Protein AF-A0A5E4CJC3-F1 (afdb_monomer_lite)

InterPro domains:
  IPR002075 Nuclear transport factor 2 domain [PF02136] (4-72)
  IPR018222 Nuclear transport factor 2, eukaryote [PS50177] (1-72)
  IPR032710 NTF2-like domain superfamily [SSF54427] (2-75)
  IPR045875 Nuclear transport factor 2 [PTHR12612] (3-74)

Foldseek 3Di:
DFADKDWDWDDKDKDWDDCVVVVNWTKMKIKTWGWMDGPPDDIFIKIKIFIWTWDDDPVDIDIDTPDIDIDTPCNVVD

Sequence (78 aa):
MLPSSEFQVNMLDCQPVHEQATQSQTTVLVVTSGTVKFDGNKQHYFNQNFLLTAQSTPNSTVWKIASDCFRFQDWASS

Structure (mmCIF, N/CA/C/O backbone):
data_AF-A0A5E4C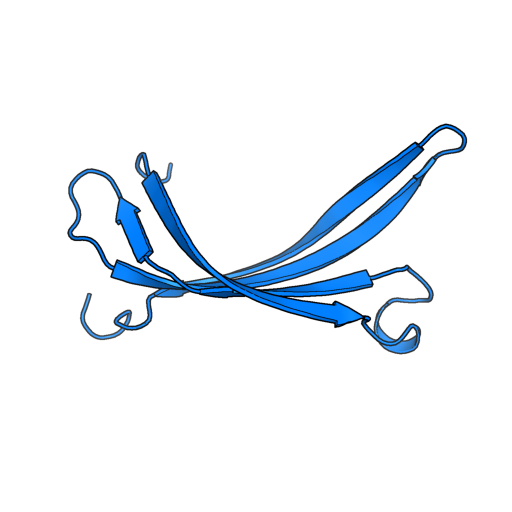JC3-F1
#
_entry.id   AF-A0A5E4CJC3-F1
#
loop_
_atom_site.group_PDB
_atom_site.id
_atom_site.type_symbol
_atom_site.label_atom_id
_atom_site.label_alt_id
_atom_site.label_comp_id
_atom_site.label_asym_id
_atom_site.label_entity_id
_atom_site.label_seq_id
_atom_site.pdbx_PDB_ins_code
_atom_site.Cartn_x
_atom_site.Cartn_y
_atom_site.Cartn_z
_atom_site.occupancy
_atom_site.B_iso_or_equiv
_atom_site.auth_seq_id
_atom_site.auth_comp_id
_atom_site.auth_asym_id
_atom_site.auth_atom_id
_atom_site.pdbx_PDB_model_num
ATOM 1 N N . MET A 1 1 ? 20.239 8.632 5.142 1.00 82.44 1 MET A N 1
ATOM 2 C CA . MET A 1 1 ? 19.339 9.673 4.603 1.00 82.44 1 MET A CA 1
ATOM 3 C C . MET A 1 1 ? 18.852 9.180 3.254 1.00 82.44 1 MET A C 1
ATOM 5 O O . MET A 1 1 ? 19.692 8.745 2.476 1.00 82.44 1 MET A O 1
ATOM 9 N N . LEU A 1 2 ? 17.540 9.159 3.014 1.00 92.44 2 LEU A N 1
ATOM 10 C CA . LEU A 1 2 ? 17.003 8.862 1.681 1.00 92.44 2 LEU A CA 1
ATOM 11 C C . LEU A 1 2 ? 17.096 10.126 0.806 1.00 92.44 2 LEU A C 1
ATOM 13 O O . LEU A 1 2 ? 17.030 11.225 1.363 1.00 92.44 2 LEU A O 1
ATOM 17 N N . PRO A 1 3 ? 17.266 10.001 -0.522 1.00 95.62 3 PRO A N 1
ATOM 18 C CA . PRO A 1 3 ? 17.236 11.151 -1.421 1.00 95.62 3 PRO A CA 1
ATOM 19 C C . PRO A 1 3 ? 15.879 11.860 -1.384 1.00 95.62 3 PRO A C 1
ATOM 21 O O . PRO A 1 3 ? 14.856 11.249 -1.057 1.00 95.62 3 PRO A O 1
ATOM 24 N N . SER A 1 4 ? 15.859 13.131 -1.791 1.00 97.56 4 SER A N 1
ATOM 25 C CA . SER A 1 4 ? 14.607 13.818 -2.121 1.00 97.56 4 SER A CA 1
ATOM 26 C C . SER A 1 4 ? 13.814 12.980 -3.120 1.00 97.56 4 SER A C 1
ATOM 28 O O . SER A 1 4 ? 14.393 12.367 -4.021 1.00 97.56 4 SER A O 1
ATOM 30 N N . SER A 1 5 ? 12.498 12.918 -2.942 1.00 97.50 5 SER A N 1
ATOM 31 C CA . SER A 1 5 ? 11.638 12.044 -3.735 1.00 97.50 5 SER A CA 1
ATOM 32 C C . SER A 1 5 ? 10.363 12.744 -4.171 1.00 97.50 5 SER A C 1
ATOM 34 O O . SER A 1 5 ? 9.793 13.548 -3.437 1.00 97.50 5 SER A O 1
ATOM 36 N N . GLU A 1 6 ? 9.922 12.403 -5.374 1.00 98.31 6 GLU A N 1
ATOM 37 C CA . GLU A 1 6 ? 8.626 12.780 -5.921 1.00 98.31 6 GLU A CA 1
ATOM 38 C C . GLU A 1 6 ? 7.839 11.498 -6.197 1.00 98.31 6 GLU A C 1
ATOM 40 O O . GLU A 1 6 ? 8.281 10.639 -6.966 1.00 98.31 6 GLU A O 1
ATOM 45 N N . PHE A 1 7 ? 6.697 11.349 -5.528 1.00 98.12 7 PHE A N 1
ATOM 46 C CA . PHE A 1 7 ? 5.816 10.195 -5.663 1.00 98.12 7 PHE A CA 1
ATOM 47 C C . PHE A 1 7 ? 4.571 10.577 -6.456 1.00 98.12 7 PHE A C 1
ATOM 49 O O . PHE A 1 7 ? 3.929 11.587 -6.175 1.00 98.12 7 PHE A O 1
ATOM 56 N N . GLN A 1 8 ? 4.184 9.715 -7.390 1.00 98.38 8 GLN A N 1
ATOM 57 C CA . GLN A 1 8 ? 2.869 9.737 -8.015 1.00 98.38 8 GLN A CA 1
ATOM 58 C C . GLN A 1 8 ? 2.152 8.443 -7.653 1.00 98.38 8 GLN A C 1
ATOM 60 O O . GLN A 1 8 ? 2.555 7.359 -8.073 1.00 98.38 8 GLN A O 1
ATOM 65 N N . VAL A 1 9 ? 1.099 8.562 -6.848 1.00 98.12 9 VAL A N 1
ATOM 66 C CA . VAL A 1 9 ? 0.239 7.438 -6.474 1.00 98.12 9 VAL A CA 1
ATOM 67 C C . VAL A 1 9 ? -0.824 7.263 -7.550 1.00 98.12 9 VAL A C 1
ATOM 69 O O . VAL A 1 9 ? -1.597 8.181 -7.813 1.00 98.12 9 VAL A O 1
ATOM 72 N N 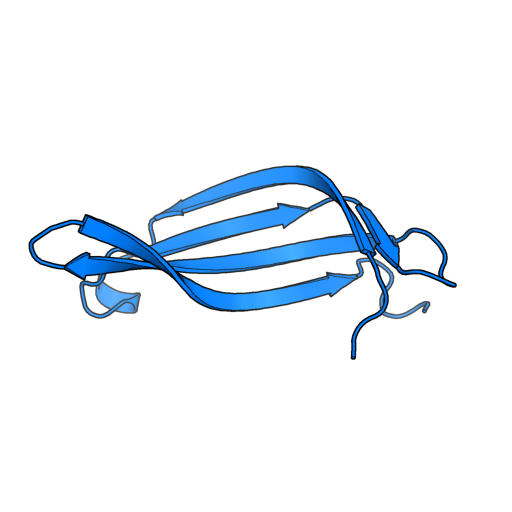. ASN A 1 10 ? -0.860 6.089 -8.176 1.00 97.12 10 ASN A N 1
ATOM 73 C CA . ASN A 1 10 ? -1.804 5.783 -9.249 1.00 97.12 10 ASN A CA 1
ATOM 74 C C . ASN A 1 10 ? -2.988 4.958 -8.746 1.00 97.12 10 ASN A C 1
ATOM 76 O O . ASN A 1 10 ? -4.108 5.161 -9.204 1.00 97.12 10 ASN A O 1
ATOM 80 N N . MET A 1 11 ? -2.735 4.037 -7.814 1.00 97.44 11 MET A N 1
ATOM 81 C CA . MET A 1 11 ? -3.745 3.146 -7.256 1.00 97.44 11 MET A CA 1
ATOM 82 C C . MET A 1 11 ? -3.686 3.152 -5.732 1.00 97.44 11 MET A C 1
ATOM 84 O O . MET A 1 11 ? -2.612 3.249 -5.123 1.00 97.44 11 MET A O 1
ATOM 88 N N . LEU A 1 12 ? -4.860 3.008 -5.128 1.00 98.25 12 LEU A N 1
ATOM 89 C CA . LEU A 1 12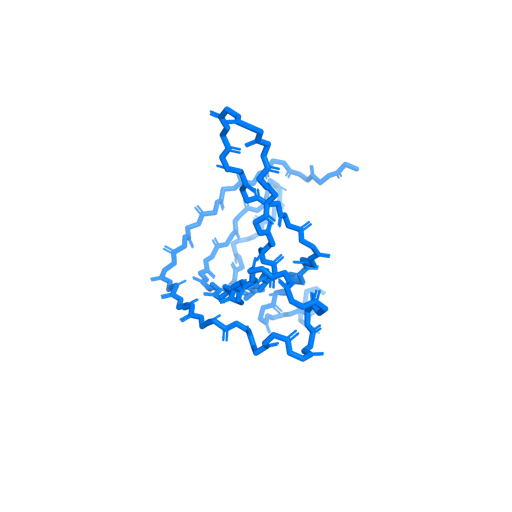 ? -5.048 2.870 -3.694 1.00 98.25 12 LEU A CA 1
ATOM 90 C C . LEU A 1 12 ? -6.252 1.965 -3.443 1.00 98.25 12 LEU A C 1
ATOM 92 O O . LEU A 1 12 ? -7.302 2.154 -4.052 1.00 98.25 12 LEU A O 1
ATOM 96 N N . ASP A 1 13 ? -6.086 1.010 -2.538 1.00 98.62 13 ASP A N 1
ATOM 97 C CA . ASP A 1 13 ? -7.163 0.173 -2.013 1.00 98.62 13 ASP A CA 1
ATOM 98 C C . ASP A 1 13 ? -6.972 -0.021 -0.501 1.00 98.62 13 ASP A C 1
ATOM 100 O O . ASP A 1 13 ? -5.860 0.130 0.026 1.00 98.62 13 ASP A O 1
ATOM 104 N N . CYS A 1 14 ? -8.054 -0.313 0.220 1.00 98.31 14 CYS A N 1
ATOM 105 C CA . CYS A 1 14 ? -8.002 -0.513 1.661 1.00 98.31 14 CYS A CA 1
ATOM 106 C C . CYS A 1 14 ? -9.019 -1.533 2.174 1.00 98.31 14 CYS A C 1
ATOM 108 O O . CYS A 1 14 ? -10.119 -1.690 1.648 1.00 98.31 14 CYS A O 1
ATOM 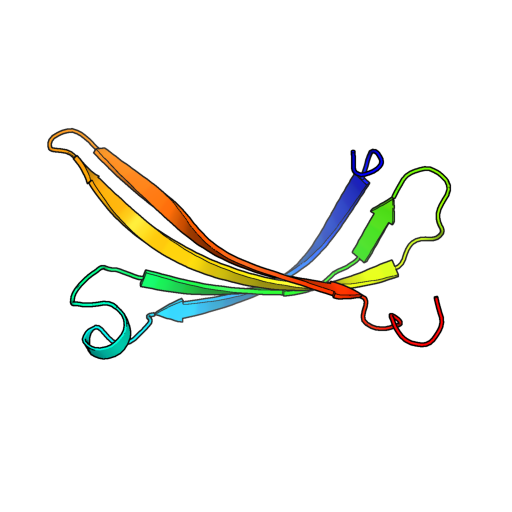110 N N . GLN A 1 15 ? -8.636 -2.231 3.243 1.00 98.56 15 GLN A N 1
ATOM 111 C CA . GLN A 1 15 ? -9.446 -3.274 3.864 1.00 98.56 15 GLN A CA 1
ATOM 112 C C . GLN A 1 15 ? -9.362 -3.177 5.393 1.00 98.56 15 GLN A C 1
ATOM 114 O O . GLN A 1 15 ? -8.270 -2.965 5.933 1.00 98.56 15 GLN A O 1
ATOM 119 N N . PRO A 1 16 ? -10.480 -3.338 6.122 1.00 98.12 16 PRO A N 1
ATOM 120 C CA . PRO A 1 16 ? -10.437 -3.436 7.574 1.00 98.12 16 PRO A CA 1
ATOM 121 C C . PRO A 1 16 ? -9.725 -4.727 7.989 1.00 98.12 16 PRO A C 1
ATOM 123 O O . PRO A 1 16 ? -9.936 -5.788 7.399 1.00 98.12 16 PRO A O 1
ATOM 126 N N . VAL A 1 17 ? -8.893 -4.645 9.023 1.00 98.00 17 VAL A N 1
ATOM 127 C CA . VAL A 1 17 ? -8.229 -5.822 9.589 1.00 98.00 17 VAL A CA 1
ATOM 128 C C . VAL A 1 17 ? -9.102 -6.405 10.692 1.00 98.00 17 VAL A C 1
ATOM 130 O O . VAL A 1 17 ? -9.646 -5.680 11.521 1.00 98.00 17 VAL A O 1
ATOM 133 N N . HIS A 1 18 ? -9.236 -7.728 10.698 1.00 95.75 18 HIS A N 1
ATOM 134 C CA . HIS A 1 18 ? -10.042 -8.433 11.687 1.00 95.75 18 HIS A CA 1
ATOM 135 C C . HIS A 1 18 ? -9.488 -8.240 13.110 1.00 95.75 18 HIS A C 1
ATOM 137 O O . HIS A 1 18 ? -8.294 -8.427 13.342 1.00 95.75 18 HIS A O 1
ATOM 143 N N . GLU A 1 19 ? -10.363 -7.951 14.077 1.00 92.38 19 GLU A N 1
ATOM 144 C CA . GLU A 1 19 ? -9.994 -7.548 15.448 1.00 92.38 19 GLU A CA 1
ATOM 145 C C . GLU A 1 19 ? -9.125 -8.567 16.203 1.00 92.38 19 GLU A C 1
ATOM 147 O O . GLU A 1 19 ? -8.310 -8.203 17.052 1.00 92.38 19 GLU A O 1
ATOM 152 N N . GLN A 1 20 ? -9.260 -9.857 15.876 1.00 92.56 20 GLN A N 1
ATOM 153 C CA . GLN A 1 20 ? -8.424 -10.920 16.449 1.00 92.56 20 GLN A CA 1
ATOM 154 C C . GLN A 1 20 ? -6.938 -10.774 16.085 1.00 92.56 20 GLN A C 1
ATOM 156 O O . GLN A 1 20 ? -6.081 -11.186 16.860 1.00 92.56 20 GLN A O 1
ATOM 161 N N . ALA A 1 21 ? -6.621 -10.180 14.930 1.00 92.94 21 ALA A N 1
ATOM 162 C CA . ALA A 1 21 ? -5.244 -9.931 14.508 1.00 92.94 21 ALA A CA 1
ATOM 163 C C . ALA A 1 21 ? -4.662 -8.645 15.122 1.00 92.94 21 ALA A C 1
ATOM 165 O O . ALA A 1 21 ? -3.453 -8.431 15.063 1.00 92.94 21 ALA A O 1
ATOM 166 N N . THR A 1 22 ? -5.505 -7.788 15.708 1.00 93.56 22 THR A N 1
ATOM 167 C CA . THR A 1 22 ? -5.138 -6.427 16.138 1.00 93.56 22 THR A CA 1
ATOM 168 C C . THR A 1 22 ? -5.382 -6.185 17.623 1.00 93.56 22 THR A C 1
ATOM 170 O O . THR A 1 22 ? -5.289 -5.050 18.076 1.00 93.56 22 THR A O 1
ATOM 173 N N . GLN A 1 23 ? -5.690 -7.233 18.398 1.00 92.50 23 GLN A N 1
ATOM 174 C CA . GLN A 1 23 ? -5.986 -7.128 19.833 1.00 92.50 23 GLN A CA 1
ATOM 175 C C . GLN A 1 23 ? -7.103 -6.103 20.111 1.00 92.50 23 GLN A C 1
ATOM 177 O O . GLN A 1 23 ? -6.987 -5.263 21.003 1.00 92.50 23 GLN A O 1
ATOM 182 N N . SER A 1 24 ? -8.166 -6.150 19.298 1.00 92.94 24 SER A N 1
ATOM 183 C CA . SER A 1 24 ? -9.313 -5.227 19.349 1.00 92.94 24 SER A CA 1
ATOM 184 C C . SER A 1 24 ? -8.983 -3.756 19.064 1.00 92.94 24 SER A C 1
ATOM 186 O O . SER A 1 24 ? -9.792 -2.873 19.346 1.00 92.94 24 SER A O 1
ATOM 188 N N . GLN A 1 25 ? -7.822 -3.466 18.474 1.00 95.31 25 GLN A N 1
ATOM 189 C CA . GLN A 1 25 ? -7.529 -2.135 17.950 1.00 95.31 25 GLN A CA 1
ATOM 190 C C . GLN A 1 25 ? -8.119 -1.970 16.546 1.00 95.31 25 GLN A C 1
ATOM 192 O O . GLN A 1 25 ? -7.989 -2.854 15.696 1.00 95.31 25 GLN A O 1
ATOM 197 N N . THR A 1 26 ? -8.739 -0.818 16.278 1.00 97.31 26 THR A N 1
ATOM 198 C CA . THR A 1 26 ? -9.234 -0.485 14.938 1.00 97.31 26 THR A CA 1
ATOM 199 C C . THR A 1 26 ? -8.051 -0.290 13.994 1.00 97.31 26 THR A C 1
ATOM 201 O O . THR A 1 26 ? -7.302 0.683 14.121 1.00 97.31 26 THR A O 1
ATOM 204 N N . THR A 1 27 ? -7.901 -1.198 13.032 1.00 98.12 27 THR A N 1
ATOM 205 C CA . THR A 1 27 ? -6.777 -1.205 12.091 1.00 98.12 27 THR A CA 1
ATOM 206 C C . THR A 1 27 ? -7.264 -1.377 10.656 1.00 98.12 27 THR A C 1
ATOM 208 O O . THR A 1 27 ? -8.201 -2.128 10.383 1.00 98.12 27 THR A O 1
ATOM 211 N N . VAL A 1 28 ? -6.604 -0.689 9.729 1.00 98.44 28 VAL A N 1
ATOM 212 C CA . VAL A 1 28 ? -6.865 -0.751 8.288 1.00 98.44 28 VAL A CA 1
ATOM 213 C C . VAL A 1 28 ? -5.571 -1.108 7.569 1.00 98.44 28 VAL A C 1
ATOM 215 O O . VAL A 1 28 ? -4.532 -0.487 7.802 1.00 98.44 28 VAL A O 1
ATOM 218 N N . LEU A 1 29 ? -5.638 -2.102 6.686 1.00 98.62 29 LEU A N 1
ATOM 219 C CA . LEU A 1 29 ? -4.603 -2.367 5.697 1.00 98.62 29 LEU A CA 1
ATOM 220 C C . LEU A 1 29 ? -4.821 -1.422 4.518 1.00 98.62 29 LEU A C 1
ATOM 222 O O . LEU A 1 29 ? -5.907 -1.383 3.944 1.00 98.62 29 LEU A O 1
ATOM 226 N N . VAL A 1 30 ? -3.783 -0.683 4.149 1.00 98.75 30 VAL A N 1
ATOM 227 C CA . VAL A 1 30 ? -3.759 0.185 2.972 1.00 98.75 30 VAL A CA 1
ATOM 228 C C . VAL A 1 30 ? -2.717 -0.358 2.013 1.00 98.75 30 VAL A C 1
ATOM 230 O O . VAL A 1 30 ? -1.580 -0.596 2.414 1.00 98.75 30 VAL A O 1
ATOM 233 N N . VAL A 1 31 ? -3.089 -0.532 0.750 1.00 98.62 31 VAL A N 1
ATOM 234 C CA . VAL A 1 31 ? -2.168 -0.910 -0.322 1.00 98.62 31 VAL A CA 1
ATOM 235 C C . VAL A 1 31 ? -2.178 0.170 -1.389 1.00 98.62 31 VAL A C 1
ATOM 237 O O . VAL A 1 31 ? -3.225 0.688 -1.772 1.00 98.62 31 VAL A O 1
ATOM 240 N N . THR A 1 32 ? -0.995 0.541 -1.856 1.00 98.50 32 THR A N 1
AT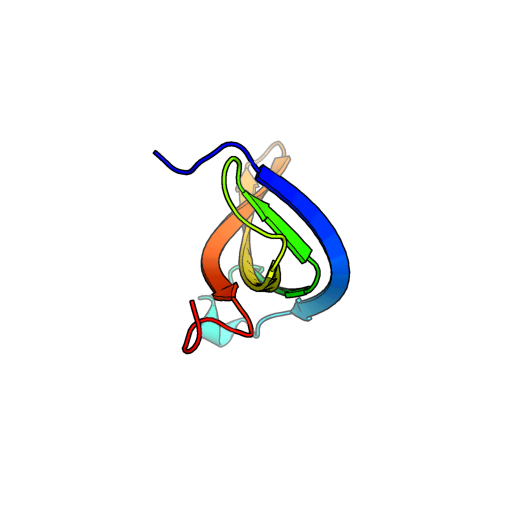OM 241 C CA . THR A 1 32 ? -0.828 1.580 -2.862 1.00 98.50 32 THR A CA 1
ATOM 242 C C . THR A 1 32 ? 0.248 1.196 -3.862 1.00 98.50 32 THR A C 1
ATOM 244 O O . THR A 1 32 ? 1.205 0.483 -3.545 1.00 98.50 32 THR A O 1
ATOM 247 N N . SER A 1 33 ? 0.084 1.664 -5.092 1.00 98.56 33 SER A N 1
ATOM 248 C CA . SER A 1 33 ? 1.083 1.517 -6.136 1.00 98.56 33 SER A CA 1
ATOM 249 C C . SER A 1 33 ? 1.132 2.756 -7.014 1.00 98.56 33 SER A C 1
ATOM 251 O O . SER A 1 33 ? 0.182 3.543 -7.107 1.00 98.56 33 SER A O 1
ATOM 253 N N . GLY A 1 34 ? 2.273 2.941 -7.658 1.00 98.38 34 GLY A N 1
ATOM 254 C CA . GLY A 1 34 ? 2.486 4.061 -8.552 1.00 98.38 34 GLY A CA 1
ATOM 255 C C . GLY A 1 34 ? 3.936 4.168 -8.961 1.00 98.38 34 GLY A C 1
ATOM 256 O O . GLY A 1 34 ? 4.627 3.155 -9.094 1.00 98.38 34 GLY A O 1
ATOM 257 N N . THR A 1 35 ? 4.404 5.397 -9.141 1.00 98.31 35 THR A N 1
ATOM 258 C CA . THR A 1 35 ? 5.797 5.671 -9.486 1.00 98.31 35 THR A CA 1
ATOM 259 C C . THR A 1 35 ? 6.466 6.600 -8.489 1.00 98.31 35 THR A C 1
ATOM 261 O O . THR A 1 35 ? 5.821 7.413 -7.830 1.00 98.31 35 THR A O 1
ATOM 264 N N . VAL A 1 36 ? 7.781 6.465 -8.376 1.00 98.12 36 VAL A N 1
ATOM 265 C CA . VAL A 1 36 ? 8.625 7.316 -7.546 1.00 98.12 36 VAL A CA 1
ATOM 266 C C . VAL A 1 36 ? 9.889 7.685 -8.305 1.00 98.12 36 VAL A C 1
ATOM 268 O O . VAL A 1 36 ? 10.497 6.848 -8.978 1.00 98.12 36 VAL A O 1
ATOM 271 N N . LYS A 1 37 ? 10.297 8.945 -8.185 1.00 97.88 37 LYS A N 1
ATOM 272 C CA . LYS A 1 37 ? 11.581 9.445 -8.666 1.00 97.88 37 LYS A CA 1
ATOM 273 C C . LYS A 1 37 ? 12.390 9.944 -7.477 1.00 97.88 37 LYS A C 1
ATOM 275 O O . LYS A 1 37 ? 12.028 10.939 -6.856 1.00 97.88 37 LYS A O 1
ATOM 280 N N . PHE A 1 38 ? 13.476 9.243 -7.171 1.00 96.75 38 PHE A N 1
ATOM 281 C CA . PHE A 1 38 ? 14.479 9.704 -6.214 1.00 96.75 38 PHE A CA 1
ATOM 282 C C . PHE A 1 38 ? 15.508 10.572 -6.933 1.00 96.75 38 PHE A C 1
ATOM 284 O O . PHE A 1 38 ? 15.866 10.286 -8.077 1.00 96.75 38 PHE A O 1
ATOM 291 N N . ASP A 1 39 ? 16.000 11.613 -6.268 1.00 96.31 39 ASP A N 1
ATOM 292 C CA . ASP A 1 39 ? 17.033 12.479 -6.831 1.00 96.31 39 ASP A CA 1
ATOM 293 C C . ASP A 1 39 ? 18.270 11.667 -7.262 1.00 96.31 39 ASP A C 1
ATOM 295 O O . ASP A 1 39 ? 18.667 10.703 -6.599 1.00 96.31 39 ASP A O 1
ATOM 299 N N . GLY A 1 40 ? 18.824 12.004 -8.428 1.00 92.75 40 GLY A N 1
ATOM 300 C CA . GLY A 1 40 ? 19.916 11.265 -9.072 1.00 92.75 40 GLY A CA 1
ATOM 301 C C . GLY A 1 40 ? 19.564 9.887 -9.663 1.00 92.75 40 GLY A C 1
ATOM 302 O O . GLY A 1 40 ? 20.438 9.266 -10.263 1.00 92.75 40 GLY A O 1
ATOM 303 N N . ASN A 1 41 ? 18.320 9.407 -9.545 1.00 90.88 41 ASN A N 1
ATOM 304 C CA . ASN A 1 41 ? 17.890 8.100 -10.055 1.00 90.88 41 ASN A CA 1
ATOM 305 C C . ASN A 1 41 ? 16.835 8.225 -11.164 1.00 90.88 41 ASN A C 1
ATOM 307 O O . ASN A 1 41 ? 16.152 9.244 -11.310 1.00 90.88 41 ASN A O 1
ATOM 311 N N . LYS A 1 42 ? 16.681 7.156 -11.954 1.00 93.88 42 LYS A N 1
ATOM 312 C CA . LYS A 1 42 ? 15.549 7.030 -12.882 1.00 93.88 42 LYS A CA 1
ATOM 313 C C . LYS A 1 42 ? 14.241 6.869 -12.097 1.00 93.88 42 LYS A C 1
ATOM 315 O O . LYS A 1 42 ? 14.240 6.533 -10.916 1.00 93.88 42 LYS A O 1
ATOM 320 N N . GLN A 1 43 ? 13.117 7.122 -12.755 1.00 96.62 43 GLN A N 1
ATOM 321 C CA . GLN A 1 43 ? 11.801 6.855 -12.178 1.00 96.62 43 GLN A CA 1
ATOM 322 C C . GLN A 1 43 ? 11.548 5.343 -12.133 1.00 96.62 43 GLN A C 1
ATOM 324 O O . GLN A 1 43 ? 11.843 4.639 -13.099 1.00 96.62 43 GLN A O 1
ATOM 329 N N . HIS A 1 44 ? 10.983 4.863 -11.027 1.00 96.94 44 HIS A N 1
ATOM 330 C CA . HIS A 1 44 ? 10.663 3.454 -10.800 1.00 96.94 44 HIS A CA 1
ATOM 331 C C . HIS A 1 44 ? 9.194 3.271 -10.437 1.00 96.94 44 HIS A C 1
ATOM 333 O O . HIS A 1 44 ? 8.585 4.147 -9.821 1.00 96.94 44 HIS A O 1
ATOM 339 N N . TYR A 1 45 ? 8.642 2.103 -10.762 1.00 97.81 45 TYR A N 1
ATOM 340 C CA . TYR A 1 45 ? 7.357 1.674 -10.221 1.00 97.81 45 TYR A CA 1
ATOM 341 C C . TYR A 1 45 ? 7.544 1.084 -8.825 1.00 97.81 45 TYR A C 1
ATOM 343 O O . TYR A 1 45 ? 8.498 0.344 -8.573 1.00 97.81 45 TYR A O 1
ATOM 351 N N . PHE A 1 46 ? 6.608 1.364 -7.923 1.00 98.25 46 PHE A N 1
ATOM 352 C CA . PHE A 1 46 ? 6.627 0.828 -6.566 1.00 98.25 46 PHE A CA 1
ATOM 353 C C . PHE A 1 46 ? 5.288 0.205 -6.179 1.00 98.25 46 PHE A C 1
ATOM 355 O O . PHE A 1 46 ? 4.239 0.526 -6.739 1.00 98.25 46 PHE A O 1
ATOM 362 N N . ASN A 1 47 ? 5.350 -0.682 -5.192 1.00 98.44 47 ASN A N 1
ATOM 363 C CA . ASN A 1 47 ? 4.215 -1.073 -4.372 1.00 98.44 47 ASN A CA 1
ATOM 364 C C . ASN A 1 47 ? 4.568 -0.789 -2.913 1.00 98.44 47 ASN A C 1
ATOM 366 O O . ASN A 1 47 ? 5.697 -1.043 -2.482 1.00 98.44 47 ASN A O 1
ATOM 370 N N . GLN A 1 48 ? 3.605 -0.285 -2.155 1.00 98.69 48 GLN A N 1
ATOM 371 C CA . GLN A 1 48 ? 3.754 -0.070 -0.725 1.00 98.69 48 GLN A CA 1
ATOM 372 C C . GLN A 1 48 ? 2.475 -0.472 -0.005 1.00 98.69 48 GLN A C 1
ATOM 374 O O . GLN A 1 48 ? 1.373 -0.308 -0.528 1.00 98.69 48 GLN A O 1
ATOM 379 N N . ASN A 1 49 ? 2.622 -1.025 1.190 1.00 98.44 49 ASN A N 1
ATOM 380 C CA . ASN A 1 49 ? 1.495 -1.298 2.063 1.00 98.44 49 ASN A CA 1
ATOM 381 C C . ASN A 1 49 ? 1.757 -0.779 3.472 1.00 98.44 49 ASN A C 1
ATOM 383 O O . ASN A 1 49 ? 2.896 -0.756 3.939 1.00 98.44 49 ASN A O 1
ATOM 387 N N . PHE A 1 50 ? 0.673 -0.375 4.125 1.00 98.69 50 PHE A N 1
ATOM 388 C CA . PHE A 1 50 ? 0.675 0.139 5.481 1.00 98.69 50 PHE A CA 1
ATOM 389 C C . PHE A 1 50 ? -0.386 -0.573 6.305 1.00 98.69 50 PHE A C 1
ATOM 391 O O . PHE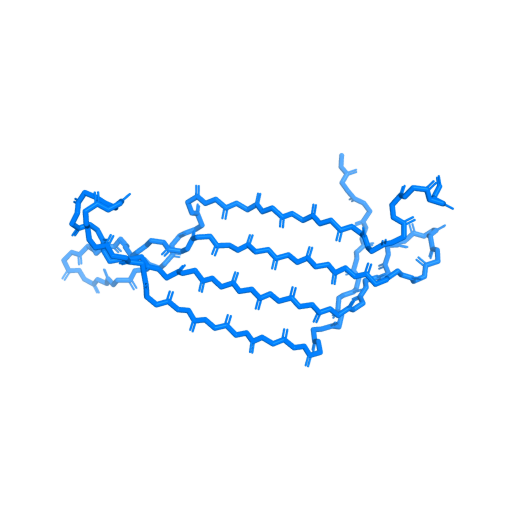 A 1 50 ? -1.513 -0.761 5.846 1.00 98.69 50 PHE A O 1
ATOM 398 N N . LEU A 1 51 ? -0.060 -0.886 7.554 1.00 98.25 51 LEU A N 1
ATOM 399 C CA . LEU A 1 51 ? -1.074 -1.118 8.579 1.00 98.25 51 LEU A CA 1
ATOM 400 C C . LEU A 1 51 ? -1.241 0.167 9.374 1.00 98.25 51 LEU A C 1
ATOM 402 O O . LEU A 1 51 ? -0.309 0.601 10.048 1.00 98.25 51 LEU A O 1
ATOM 406 N N . LEU A 1 52 ? -2.419 0.775 9.291 1.00 98.44 52 LEU A N 1
ATOM 407 C CA . LEU A 1 52 ? -2.772 1.959 10.064 1.00 98.44 52 LEU A CA 1
ATOM 408 C C . LEU A 1 52 ? -3.612 1.538 11.261 1.00 98.44 52 LEU A C 1
ATOM 410 O O . LEU A 1 52 ? -4.650 0.914 11.074 1.00 98.44 52 LEU A O 1
ATOM 414 N N . THR A 1 53 ? -3.210 1.918 12.470 1.00 97.94 53 THR A N 1
ATOM 415 C CA . THR A 1 53 ? -3.978 1.671 13.697 1.00 97.94 53 THR A CA 1
ATOM 416 C C . THR A 1 53 ? -4.462 2.991 14.283 1.00 97.94 53 THR A C 1
ATOM 418 O O . THR A 1 53 ? -3.687 3.944 14.427 1.00 97.94 53 THR A O 1
ATOM 421 N N . ALA A 1 54 ? -5.749 3.053 14.618 1.00 97.69 54 ALA A N 1
ATOM 422 C CA . ALA A 1 54 ? -6.346 4.206 15.270 1.00 97.69 54 ALA A CA 1
ATOM 423 C C . ALA A 1 54 ? -5.875 4.299 16.727 1.00 97.69 54 ALA A C 1
ATOM 425 O O . ALA A 1 54 ? -5.901 3.327 17.481 1.00 97.69 54 ALA A O 1
ATOM 426 N N . GLN A 1 55 ? -5.462 5.493 17.133 1.00 95.19 55 GLN A N 1
ATOM 427 C CA . GLN A 1 55 ? -5.146 5.835 18.511 1.00 95.19 55 GLN A CA 1
ATOM 428 C C . GLN A 1 55 ? -6.088 6.947 18.956 1.00 95.19 55 GLN A C 1
ATOM 430 O O . GLN A 1 55 ? -5.992 8.086 18.490 1.00 95.19 55 GLN A O 1
ATOM 435 N N . SER A 1 56 ? -7.008 6.603 19.851 1.00 93.88 56 SER A N 1
ATOM 436 C CA . SER A 1 56 ? -7.982 7.539 20.401 1.00 93.88 56 SER A CA 1
ATOM 437 C C . SER A 1 56 ? -7.486 8.113 21.724 1.00 93.88 56 SER A C 1
ATOM 439 O O . SER A 1 56 ? -7.122 7.392 22.650 1.00 93.88 56 SER A O 1
ATOM 441 N N . THR A 1 57 ? -7.488 9.436 21.805 1.00 91.38 57 THR A N 1
ATOM 442 C CA . THR A 1 57 ? -7.405 10.206 23.046 1.00 91.38 57 THR A CA 1
ATOM 443 C C . THR A 1 57 ? -8.802 10.749 23.372 1.00 91.38 57 THR A C 1
ATOM 445 O O . THR A 1 57 ? -9.658 10.766 22.484 1.00 91.38 57 THR A O 1
ATOM 448 N N . PRO A 1 58 ? -9.061 11.247 24.595 1.00 93.81 58 PRO A N 1
ATOM 449 C CA . PRO A 1 58 ? -10.361 11.833 24.938 1.00 93.81 58 PRO A CA 1
ATOM 450 C C . PRO A 1 58 ? -10.828 12.952 23.991 1.00 93.81 58 PRO A C 1
ATOM 452 O O . PRO A 1 58 ? -12.026 13.189 23.877 1.00 93.81 58 PRO A O 1
ATOM 455 N N . ASN A 1 59 ? -9.897 13.619 23.296 1.00 94.19 59 ASN A N 1
ATOM 456 C CA . ASN A 1 59 ? -10.181 14.804 22.484 1.00 94.19 59 ASN A CA 1
ATOM 457 C C . ASN A 1 59 ? -10.009 14.581 20.973 1.00 94.19 59 ASN A C 1
ATOM 459 O O . ASN A 1 59 ? -10.368 15.456 20.188 1.00 94.19 59 ASN A O 1
ATOM 463 N N . SER A 1 60 ? -9.420 13.463 20.538 1.00 95.12 60 SER A N 1
ATOM 464 C CA . SER A 1 60 ? -9.160 13.208 19.117 1.00 95.12 60 SER A CA 1
ATOM 465 C C . SER A 1 60 ? -8.857 11.742 18.833 1.00 95.12 60 SER A C 1
ATOM 467 O O . SER A 1 60 ? -8.354 11.019 19.690 1.00 95.12 60 SER A O 1
ATOM 469 N N . THR A 1 61 ? -9.103 11.316 17.597 1.00 95.19 61 THR A N 1
ATOM 470 C CA . THR A 1 61 ? -8.588 10.048 17.072 1.00 95.19 61 THR A CA 1
ATOM 471 C C . THR A 1 61 ? -7.598 10.349 15.962 1.00 95.19 61 THR A C 1
ATOM 473 O O . THR A 1 61 ? -7.907 11.104 15.042 1.00 95.19 61 THR A O 1
ATOM 476 N N . VAL A 1 62 ? -6.406 9.766 16.054 1.00 97.38 62 VAL A N 1
ATOM 477 C CA . VAL A 1 62 ? -5.355 9.883 15.038 1.00 97.38 62 VAL A CA 1
ATOM 478 C C . VAL A 1 62 ? -4.955 8.499 14.547 1.00 97.38 62 VAL A C 1
ATOM 480 O O . VAL A 1 62 ? -4.936 7.545 15.320 1.00 97.38 62 VAL A O 1
ATOM 483 N N . TRP A 1 63 ? -4.618 8.380 13.268 1.00 97.75 63 TRP A N 1
ATOM 484 C CA . TRP A 1 63 ? -4.113 7.135 12.692 1.00 97.75 63 TRP A CA 1
ATOM 485 C C . TRP A 1 63 ? -2.590 7.143 12.699 1.00 97.75 63 TRP A C 1
ATOM 487 O O . TRP A 1 63 ? -1.972 8.135 12.309 1.00 97.75 63 TRP A O 1
ATOM 497 N N . LYS A 1 64 ? -1.979 6.042 13.138 1.00 97.50 64 LYS A N 1
ATOM 498 C CA . LYS A 1 64 ? -0.526 5.852 13.082 1.00 97.50 64 LYS A CA 1
ATOM 499 C C . LYS A 1 64 ? -0.178 4.602 12.294 1.00 97.50 64 LYS A C 1
ATOM 501 O O . LYS A 1 64 ? -0.917 3.623 12.319 1.00 97.50 64 LYS A O 1
ATOM 506 N N . ILE A 1 65 ? 0.970 4.642 11.629 1.00 98.12 65 ILE A N 1
ATOM 507 C CA . ILE A 1 65 ? 1.524 3.500 10.906 1.00 98.12 65 ILE A CA 1
ATOM 508 C C . ILE A 1 65 ? 2.085 2.510 11.933 1.00 98.12 65 ILE A C 1
ATOM 510 O O . ILE A 1 65 ? 3.042 2.817 12.640 1.00 98.12 65 ILE A O 1
ATOM 514 N N . ALA A 1 66 ? 1.462 1.339 12.031 1.00 97.25 66 ALA A N 1
ATOM 515 C CA . ALA A 1 66 ? 1.928 0.205 12.824 1.00 97.25 66 ALA A CA 1
ATOM 516 C C . ALA A 1 66 ? 2.916 -0.678 12.040 1.00 97.25 66 ALA A C 1
ATOM 518 O O . ALA A 1 66 ? 3.783 -1.307 12.640 1.00 97.25 66 ALA A O 1
ATOM 519 N N . SER A 1 67 ? 2.800 -0.714 10.708 1.00 98.06 67 SER A N 1
ATOM 520 C CA . SER A 1 67 ? 3.722 -1.409 9.801 1.00 98.06 67 SER A CA 1
ATOM 521 C C . SER A 1 67 ? 3.800 -0.677 8.463 1.00 98.06 67 SER A C 1
ATOM 523 O O . SER A 1 67 ? 2.774 -0.195 7.983 1.00 98.06 67 SER A O 1
ATOM 525 N N . ASP A 1 68 ? 4.995 -0.621 7.875 1.00 98.38 68 ASP A N 1
ATOM 526 C CA . ASP A 1 68 ? 5.285 -0.040 6.559 1.00 98.38 68 ASP A CA 1
ATOM 527 C C . ASP A 1 68 ? 6.178 -1.002 5.767 1.00 98.38 68 ASP A C 1
ATOM 529 O O . ASP A 1 68 ? 7.235 -1.424 6.245 1.00 98.38 68 ASP A O 1
ATOM 533 N N . CYS A 1 69 ? 5.752 -1.358 4.557 1.00 98.50 69 CYS A N 1
ATOM 534 C CA . CYS A 1 69 ? 6.529 -2.184 3.647 1.00 98.50 69 CYS A CA 1
ATOM 535 C C . CYS A 1 69 ? 6.517 -1.592 2.234 1.00 98.50 69 CYS A C 1
ATOM 537 O O . CYS A 1 69 ? 5.506 -1.651 1.535 1.00 98.50 69 CYS A O 1
ATOM 539 N N . PHE A 1 70 ? 7.671 -1.076 1.801 1.00 98.12 70 PHE A N 1
ATOM 540 C CA . PHE A 1 70 ? 7.916 -0.528 0.465 1.00 98.12 70 PHE A CA 1
ATOM 541 C C . PHE A 1 70 ? 8.759 -1.483 -0.388 1.00 98.12 70 PHE A C 1
ATOM 543 O O . PHE A 1 70 ? 9.737 -2.064 0.092 1.00 98.12 70 PHE A O 1
ATOM 550 N N . ARG A 1 71 ? 8.436 -1.608 -1.680 1.00 97.88 71 ARG A N 1
ATOM 551 C CA . ARG A 1 71 ? 9.256 -2.355 -2.642 1.00 97.88 71 ARG A CA 1
ATOM 552 C C . ARG A 1 71 ? 9.129 -1.803 -4.065 1.00 97.88 71 ARG A C 1
ATOM 554 O O . ARG A 1 71 ? 8.024 -1.601 -4.566 1.00 97.88 71 ARG A O 1
ATOM 561 N N . PHE A 1 72 ? 10.265 -1.656 -4.749 1.00 97.75 72 PHE A N 1
ATOM 562 C CA . PHE A 1 72 ? 10.297 -1.429 -6.197 1.00 97.75 72 PHE A CA 1
ATOM 563 C C . PHE A 1 72 ? 9.827 -2.666 -6.961 1.00 97.75 72 PHE A C 1
ATOM 565 O O . PHE A 1 72 ? 10.170 -3.795 -6.604 1.00 97.75 72 PHE A O 1
ATOM 572 N N . GLN A 1 73 ? 9.080 -2.470 -8.042 1.00 96.56 73 GLN A N 1
ATOM 573 C CA . GLN A 1 73 ? 8.648 -3.584 -8.890 1.00 96.56 73 GLN A CA 1
ATOM 574 C C . GLN A 1 73 ? 9.829 -4.245 -9.608 1.00 96.56 73 GLN A C 1
ATOM 576 O O . GLN A 1 73 ? 9.873 -5.465 -9.735 1.00 96.56 73 GLN A O 1
ATOM 581 N N . ASP A 1 74 ? 10.817 -3.447 -10.002 1.00 93.19 74 ASP A N 1
ATOM 582 C CA . ASP A 1 74 ? 12.012 -3.853 -10.737 1.00 93.19 74 ASP A CA 1
ATOM 583 C C . ASP A 1 74 ? 13.244 -4.038 -9.833 1.00 93.19 74 ASP A C 1
ATOM 585 O O . ASP A 1 74 ? 14.372 -3.977 -10.314 1.00 93.19 74 ASP A O 1
ATOM 589 N N . TRP A 1 75 ? 13.046 -4.308 -8.534 1.00 88.88 75 TRP A N 1
ATOM 590 C CA . TRP A 1 75 ? 14.121 -4.352 -7.526 1.00 88.88 75 TRP A CA 1
ATOM 591 C C . TRP A 1 75 ? 15.285 -5.302 -7.854 1.00 88.88 75 TRP A C 1
ATOM 593 O O . TRP A 1 75 ? 16.399 -5.075 -7.399 1.00 88.88 75 TRP A O 1
ATOM 603 N N . ALA A 1 76 ? 15.032 -6.377 -8.606 1.00 87.06 76 ALA A N 1
ATOM 604 C CA . ALA A 1 76 ? 16.044 -7.368 -8.980 1.00 87.06 76 ALA A CA 1
ATOM 605 C C . ALA A 1 76 ? 16.924 -6.927 -10.166 1.00 87.06 76 ALA A C 1
ATOM 607 O O . ALA A 1 76 ? 17.894 -7.600 -10.501 1.00 87.06 76 ALA A O 1
ATOM 608 N N . SER A 1 77 ? 16.556 -5.827 -10.820 1.00 77.62 77 SER A N 1
ATOM 609 C CA . SER A 1 77 ? 17.196 -5.265 -12.016 1.00 77.62 77 SER A CA 1
ATOM 610 C C . SER A 1 77 ? 17.772 -3.862 -11.782 1.00 77.62 77 SER A C 1
ATOM 612 O O . SER A 1 77 ? 18.161 -3.193 -12.743 1.00 77.62 77 SER A O 1
ATOM 614 N N . SER A 1 78 ? 17.790 -3.423 -10.522 1.00 57.22 78 SER A N 1
ATOM 615 C CA . SER A 1 78 ? 18.346 -2.146 -10.067 1.00 57.22 78 SER A CA 1
ATOM 616 C C . SER A 1 78 ? 19.836 -2.237 -9.768 1.00 57.22 78 SER A C 1
ATOM 618 O O . SER A 1 78 ? 20.265 -3.273 -9.213 1.00 57.22 78 SER A O 1
#

Organism: Marmota monax (NCBI:txid9995)

Radius of gyration: 15.52 Å; chains: 1; bounding box: 30×26×38 Å

Secondary structure (DSSP, 8-state):
-PPPEEEEEEEEEEEEPPGGGTTT--EEEEEEEEEEEETTS-EEEEEEEEEEEEEEETTEEEEEEEEEEEEETTGGG-

pLDDT: mean 95.55, std 5.69, range [57.22, 98.75]